Protein AF-A0A822MRA4-F1 (afdb_monomer_lite)

Sequence (92 aa):
MSADGAYDTRACHARNLAVGCQKLYGSNKYWKERYEYHKRSLSETAMYRVKLLLGGQLSLRNYNAQVGETYAMIKALNKLTGLGMPETCRID

pLDDT: mean 81.73, std 16.28, range [35.28, 95.19]

Radius of gyration: 20.99 Å; chains: 1; bounding box: 48×45×52 Å

Foldseek 3Di:
DDDDDDDPPVDPDLVVVQVVCCVPPVDCPVSCVVVVVVVVVVVVVLLVCCCVPVVSDQPDDDPVSSVVVVVVSVVVVVVVVVVPDDDDDDDD

Organism: NCBI:txid246167

Structure (mmCIF, N/CA/C/O backbone):
data_AF-A0A822MRA4-F1
#
_entry.id   AF-A0A822MRA4-F1
#
loop_
_atom_site.group_PDB
_atom_site.id
_atom_site.type_symbol
_atom_site.label_atom_id
_atom_site.label_alt_id
_atom_site.label_comp_id
_atom_site.label_asym_id
_atom_site.label_entity_id
_atom_site.label_seq_id
_atom_site.pdbx_PDB_ins_code
_atom_site.Cartn_x
_atom_site.Cartn_y
_atom_site.Cartn_z
_atom_site.occupancy
_atom_site.B_iso_or_equiv
_atom_site.auth_seq_id
_atom_site.auth_comp_id
_atom_site.auth_asym_id
_atom_site.auth_atom_id
_atom_site.pdbx_PDB_model_num
ATOM 1 N N . MET A 1 1 ? 36.091 -34.163 -20.530 1.00 43.78 1 MET A N 1
ATOM 2 C CA . MET A 1 1 ? 37.037 -33.222 -19.902 1.00 43.78 1 MET A CA 1
ATOM 3 C C . MET A 1 1 ? 36.932 -31.908 -20.664 1.00 43.78 1 MET A C 1
ATOM 5 O O . MET A 1 1 ? 37.309 -31.882 -21.823 1.00 43.78 1 MET A O 1
ATOM 9 N N . SER A 1 2 ? 36.323 -30.885 -20.069 1.00 35.28 2 SER A N 1
ATOM 10 C CA . SER A 1 2 ? 36.561 -29.467 -20.381 1.00 35.28 2 SER A CA 1
ATOM 11 C C . SER A 1 2 ? 36.422 -28.729 -19.050 1.00 35.28 2 SER A C 1
ATOM 13 O O . SER A 1 2 ? 35.615 -29.137 -18.211 1.00 35.28 2 SER A O 1
ATOM 15 N N . ALA A 1 3 ? 37.348 -27.820 -18.793 1.00 47.00 3 ALA A N 1
ATOM 16 C CA . ALA A 1 3 ? 38.141 -27.760 -17.580 1.00 47.00 3 ALA A CA 1
ATOM 17 C C . ALA A 1 3 ? 38.210 -26.321 -17.075 1.00 47.00 3 ALA A C 1
ATOM 19 O O . ALA A 1 3 ? 39.181 -25.625 -17.337 1.00 47.00 3 ALA A O 1
ATOM 20 N N . ASP A 1 4 ? 37.181 -25.863 -16.367 1.00 36.53 4 ASP A N 1
ATOM 21 C CA . ASP A 1 4 ? 37.114 -24.466 -15.946 1.00 36.53 4 ASP A CA 1
ATOM 22 C C . ASP A 1 4 ? 36.287 -24.401 -14.657 1.00 36.53 4 ASP A C 1
ATOM 24 O O . ASP A 1 4 ? 35.073 -24.606 -14.647 1.00 36.53 4 ASP A O 1
ATOM 28 N N . GLY A 1 5 ? 36.987 -24.241 -13.537 1.00 41.12 5 GLY A N 1
ATOM 29 C CA . GLY A 1 5 ? 36.452 -24.416 -12.197 1.00 41.12 5 GLY A CA 1
ATOM 30 C C . GLY A 1 5 ? 35.332 -23.456 -11.781 1.00 41.12 5 GLY A C 1
ATOM 31 O O . GLY A 1 5 ? 35.232 -22.317 -12.221 1.00 41.12 5 GLY A O 1
ATOM 32 N N . ALA A 1 6 ? 34.573 -23.959 -10.806 1.00 46.00 6 ALA A N 1
ATOM 33 C CA . ALA A 1 6 ? 33.801 -23.224 -9.809 1.00 46.00 6 ALA A CA 1
ATOM 34 C C . ALA A 1 6 ? 32.627 -22.357 -10.298 1.00 46.00 6 ALA A C 1
ATOM 36 O O . ALA A 1 6 ? 32.697 -21.133 -10.365 1.00 46.00 6 ALA A O 1
ATOM 37 N N . TYR A 1 7 ? 31.454 -22.983 -10.366 1.00 41.53 7 TYR A N 1
ATOM 38 C CA . TYR A 1 7 ? 30.319 -22.420 -9.638 1.00 41.53 7 TYR A CA 1
ATOM 39 C C . TYR A 1 7 ? 29.614 -23.545 -8.872 1.00 41.53 7 TYR A C 1
ATOM 41 O O . TYR A 1 7 ? 28.752 -24.258 -9.382 1.00 41.53 7 TYR A O 1
ATOM 49 N N . ASP A 1 8 ? 30.029 -23.739 -7.620 1.00 41.12 8 ASP A N 1
ATOM 50 C CA . ASP A 1 8 ? 29.188 -24.415 -6.637 1.00 41.12 8 ASP A CA 1
ATOM 51 C C . ASP A 1 8 ? 27.881 -23.607 -6.538 1.00 41.12 8 ASP A C 1
ATOM 53 O O . ASP A 1 8 ? 27.855 -22.462 -6.091 1.00 41.12 8 ASP A O 1
ATOM 57 N N . THR A 1 9 ? 26.798 -24.172 -7.068 1.00 43.97 9 THR A N 1
ATOM 58 C CA . THR A 1 9 ? 25.470 -23.551 -7.217 1.00 43.97 9 THR A CA 1
ATOM 59 C C . THR A 1 9 ? 24.689 -23.458 -5.910 1.00 43.97 9 THR A C 1
ATOM 61 O O . THR A 1 9 ? 23.506 -23.093 -5.918 1.00 43.97 9 THR A O 1
ATOM 64 N N . ARG A 1 10 ? 25.313 -23.755 -4.768 1.00 41.47 10 ARG A N 1
ATOM 65 C CA . ARG A 1 10 ? 24.716 -23.539 -3.451 1.00 41.47 10 ARG A CA 1
ATOM 66 C C . ARG A 1 10 ? 24.496 -22.036 -3.234 1.00 41.47 10 ARG A C 1
ATOM 68 O O . ARG A 1 10 ? 25.390 -21.302 -2.842 1.00 41.47 10 ARG A O 1
ATOM 75 N N . ALA A 1 11 ? 23.249 -21.630 -3.485 1.00 46.78 11 ALA A N 1
ATOM 76 C CA . ALA A 1 11 ? 22.660 -20.291 -3.389 1.00 46.78 11 ALA A CA 1
ATOM 77 C C . ALA A 1 11 ? 22.654 -19.445 -4.677 1.00 46.78 11 ALA A C 1
ATOM 79 O O . ALA A 1 11 ? 22.916 -18.241 -4.665 1.00 46.78 11 ALA A O 1
ATOM 80 N N . CYS A 1 12 ? 22.205 -20.034 -5.789 1.00 48.78 12 CYS A N 1
ATOM 81 C CA . CYS A 1 12 ? 21.614 -19.268 -6.887 1.00 48.78 12 CYS A CA 1
ATOM 82 C C . CYS A 1 12 ? 20.339 -18.550 -6.396 1.00 48.78 12 CYS A C 1
ATOM 84 O O . CYS A 1 12 ? 19.222 -19.060 -6.486 1.00 48.78 12 CYS A O 1
ATOM 86 N N . HIS A 1 13 ? 20.495 -17.379 -5.778 1.00 62.78 13 HIS A N 1
ATOM 87 C CA . HIS A 1 13 ? 19.366 -16.598 -5.295 1.00 62.78 13 HIS A CA 1
ATOM 88 C C . HIS A 1 13 ? 18.491 -16.235 -6.500 1.00 62.78 13 HIS A C 1
ATOM 90 O O . HIS A 1 13 ? 19.011 -15.704 -7.481 1.00 62.78 13 HIS A O 1
ATOM 96 N N . ALA A 1 14 ? 17.177 -16.493 -6.437 1.00 66.94 14 ALA A N 1
ATOM 97 C CA . ALA A 1 14 ? 16.255 -16.250 -7.554 1.00 66.94 14 ALA A CA 1
ATOM 98 C C . ALA A 1 14 ? 16.459 -14.868 -8.203 1.00 66.94 14 ALA A C 1
ATOM 100 O O . ALA A 1 14 ? 16.387 -14.731 -9.417 1.00 66.94 14 ALA A O 1
ATOM 101 N N . ARG A 1 15 ? 16.827 -13.860 -7.406 1.00 66.38 15 ARG A N 1
ATOM 102 C CA . ARG A 1 15 ? 17.174 -12.501 -7.845 1.00 66.38 15 ARG A CA 1
ATOM 103 C C . ARG A 1 15 ? 18.292 -12.436 -8.899 1.00 66.38 15 ARG A C 1
ATOM 105 O O . ARG A 1 15 ? 18.191 -11.661 -9.843 1.00 66.38 15 ARG A O 1
ATOM 112 N N . ASN A 1 16 ? 19.328 -13.259 -8.768 1.00 80.56 16 ASN A N 1
ATOM 113 C CA . ASN A 1 16 ? 20.459 -13.289 -9.699 1.00 80.56 16 ASN A CA 1
ATOM 114 C C . ASN A 1 16 ? 20.083 -13.989 -11.015 1.00 80.56 16 ASN A C 1
ATOM 116 O O . ASN A 1 16 ? 20.591 -13.624 -12.075 1.00 80.56 16 ASN A O 1
ATOM 120 N N . LEU A 1 17 ? 19.120 -14.917 -10.977 1.00 81.44 17 LEU A N 1
ATOM 121 C CA . LEU A 1 17 ? 18.563 -15.552 -12.177 1.00 81.44 17 LEU A CA 1
ATOM 122 C C . LEU A 1 17 ? 17.798 -14.560 -13.064 1.00 81.44 17 LEU A C 1
ATOM 124 O O . LEU A 1 17 ? 17.801 -14.723 -14.283 1.00 81.44 17 LEU A O 1
ATOM 128 N N . ALA A 1 18 ? 17.208 -13.506 -12.488 1.00 83.69 18 ALA A N 1
ATOM 129 C CA . ALA A 1 18 ? 16.572 -12.435 -13.257 1.00 83.69 18 ALA A CA 1
ATOM 130 C C . ALA A 1 18 ? 17.589 -11.682 -14.129 1.00 83.69 18 ALA A C 1
ATOM 132 O O . ALA A 1 18 ? 17.314 -11.341 -15.272 1.00 83.69 18 ALA A O 1
ATOM 133 N N . VAL A 1 19 ? 18.798 -11.437 -13.620 1.00 86.44 19 VAL A N 1
ATOM 134 C CA . VAL A 1 19 ? 19.845 -10.758 -14.400 1.00 86.44 19 VAL A CA 1
ATOM 135 C C . VAL A 1 19 ? 20.303 -11.639 -15.564 1.00 86.44 19 VAL A C 1
ATOM 137 O O . VAL A 1 19 ? 20.494 -11.143 -16.673 1.00 86.44 19 VAL A O 1
ATOM 140 N N . GLY A 1 20 ? 20.423 -12.949 -15.336 1.00 85.62 20 GLY A N 1
ATOM 141 C CA . GLY A 1 20 ? 20.723 -13.918 -16.392 1.00 85.62 20 GLY A CA 1
ATOM 142 C C . GLY A 1 20 ? 19.634 -13.972 -17.467 1.00 85.62 20 GLY A C 1
ATOM 143 O O . GLY A 1 20 ? 19.940 -13.874 -18.652 1.00 85.62 20 GLY A O 1
ATOM 144 N N . CYS A 1 21 ? 18.361 -14.047 -17.068 1.00 83.88 21 CYS A N 1
ATOM 145 C CA . CYS A 1 21 ? 17.241 -14.093 -18.012 1.00 83.88 21 CYS A CA 1
ATOM 146 C C . CYS A 1 21 ? 17.130 -12.808 -18.843 1.00 83.88 21 CYS A C 1
ATOM 148 O O . CYS A 1 21 ? 16.926 -12.882 -20.052 1.00 83.88 21 CYS A O 1
ATOM 150 N N . GLN A 1 22 ? 17.355 -11.644 -18.230 1.00 86.31 22 GLN A N 1
ATOM 151 C CA . GLN A 1 22 ? 17.372 -10.366 -18.937 1.00 86.31 22 GLN A CA 1
ATOM 152 C C . GLN A 1 22 ? 18.489 -10.306 -19.989 1.00 86.31 22 GLN A C 1
ATOM 154 O O . GLN A 1 22 ? 18.249 -9.834 -21.095 1.00 86.31 22 GLN A O 1
ATOM 159 N N . LYS A 1 23 ? 19.694 -10.793 -19.663 1.00 88.31 23 LYS A N 1
ATOM 160 C CA . LYS A 1 23 ? 20.838 -10.806 -20.590 1.00 88.31 23 LYS A CA 1
ATOM 161 C C . LYS A 1 23 ? 20.662 -11.800 -21.742 1.00 88.31 23 LYS A C 1
ATOM 163 O O . LYS A 1 23 ? 21.077 -11.498 -22.852 1.00 88.31 23 LYS A O 1
ATOM 168 N N . LEU A 1 24 ? 20.066 -12.964 -21.481 1.00 85.88 24 LEU A N 1
ATOM 169 C CA . LEU A 1 24 ? 19.922 -14.039 -22.470 1.00 85.88 24 LEU A CA 1
ATOM 170 C C . LEU A 1 24 ? 18.691 -13.878 -23.370 1.00 85.88 24 LEU A C 1
ATOM 172 O O . LEU A 1 24 ? 18.765 -14.161 -24.559 1.00 85.88 24 LEU A O 1
ATOM 176 N N . TYR A 1 25 ? 17.564 -13.431 -22.812 1.00 84.88 25 TYR A N 1
ATOM 177 C CA . TYR A 1 25 ? 16.270 -13.407 -23.506 1.00 84.88 25 TYR A CA 1
ATOM 178 C C . TYR A 1 25 ? 15.712 -11.992 -23.704 1.00 84.88 25 TYR A C 1
ATOM 180 O O . TYR A 1 25 ? 14.596 -11.834 -24.193 1.00 84.88 25 TYR A O 1
ATOM 188 N N . GLY A 1 26 ? 16.432 -10.951 -23.264 1.00 90.75 26 GLY A N 1
ATOM 189 C CA . GLY A 1 26 ? 15.977 -9.555 -23.320 1.00 90.75 26 GLY A CA 1
ATOM 190 C C . GLY A 1 26 ? 14.779 -9.242 -22.414 1.00 90.75 26 GLY A C 1
ATOM 191 O O . GLY A 1 26 ? 14.282 -8.116 -22.398 1.00 90.75 26 GLY A O 1
ATOM 192 N N . SER A 1 27 ? 14.290 -10.222 -21.653 1.00 87.75 27 SER A N 1
ATOM 193 C CA . SER A 1 27 ? 13.074 -10.112 -20.858 1.00 87.75 27 SER A CA 1
ATOM 194 C C . SER A 1 27 ? 13.092 -11.055 -19.666 1.00 87.75 27 SER A C 1
ATOM 196 O O . SER A 1 27 ? 13.554 -12.192 -19.735 1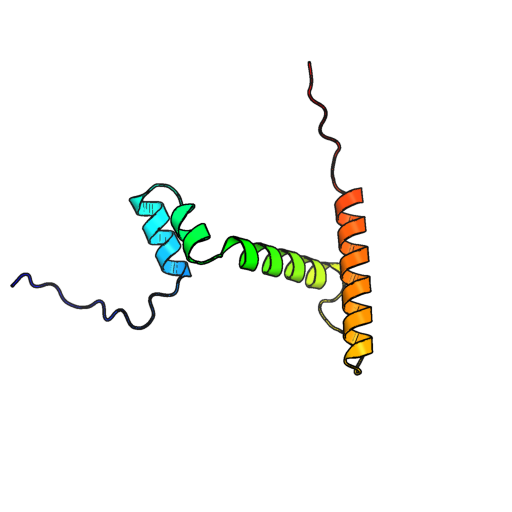.00 87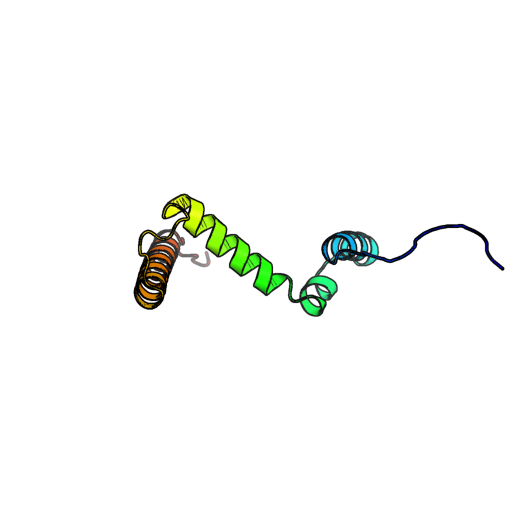.75 27 SER A O 1
ATOM 198 N N . ASN A 1 28 ? 12.474 -10.595 -18.581 1.00 87.38 28 ASN A N 1
ATOM 199 C CA . ASN A 1 28 ? 12.267 -11.369 -17.364 1.00 87.38 28 ASN A CA 1
ATOM 200 C C . ASN A 1 28 ? 10.886 -12.015 -17.266 1.00 87.38 28 ASN A C 1
ATOM 202 O O . ASN A 1 28 ? 10.542 -12.507 -16.195 1.00 87.38 28 ASN A O 1
ATOM 206 N N . LYS A 1 29 ? 10.082 -12.024 -18.337 1.00 86.25 29 LYS A N 1
ATOM 207 C CA . LYS A 1 29 ? 8.714 -12.568 -18.301 1.00 86.25 29 LYS A CA 1
ATOM 208 C C . LYS A 1 29 ? 8.682 -14.010 -17.778 1.00 86.25 29 LYS A C 1
ATOM 210 O O . LYS A 1 29 ? 8.039 -14.278 -16.768 1.00 86.25 29 LYS A O 1
ATOM 215 N N . TYR A 1 30 ? 9.472 -14.887 -18.391 1.00 83.12 30 TYR A N 1
ATOM 216 C CA . TYR A 1 30 ? 9.572 -16.294 -18.003 1.00 83.12 30 TYR A CA 1
ATOM 217 C C . TYR A 1 30 ? 10.050 -16.489 -16.556 1.00 83.12 30 TYR A C 1
ATOM 219 O O . TYR A 1 30 ? 9.489 -17.276 -15.798 1.00 83.12 30 TYR A O 1
ATOM 227 N N . TRP A 1 31 ? 11.068 -15.729 -16.144 1.00 84.56 31 TRP A N 1
ATOM 228 C CA . TRP A 1 31 ? 11.575 -15.769 -14.774 1.00 84.56 31 TRP A CA 1
ATOM 229 C C . TRP A 1 31 ? 10.520 -15.296 -13.758 1.00 84.56 31 TRP A C 1
ATOM 231 O O . TRP A 1 31 ? 10.325 -15.929 -12.723 1.00 84.56 31 TRP A O 1
ATOM 241 N N . LYS A 1 32 ? 9.790 -14.216 -14.066 1.00 83.75 32 LYS A N 1
ATOM 242 C CA . LYS A 1 32 ? 8.728 -13.676 -13.204 1.00 83.75 32 LYS A CA 1
ATOM 243 C C . LYS A 1 32 ? 7.580 -14.667 -13.016 1.00 83.75 32 LYS A C 1
ATOM 245 O O . LYS A 1 32 ? 7.075 -14.760 -11.901 1.00 83.75 32 LYS A O 1
ATOM 250 N N . GLU A 1 33 ? 7.186 -15.376 -14.073 1.00 84.12 33 GLU A N 1
ATOM 251 C CA . GLU A 1 33 ? 6.149 -16.416 -14.029 1.00 84.12 33 GLU A CA 1
ATOM 252 C C . GLU A 1 33 ? 6.616 -17.625 -13.209 1.00 84.12 33 GLU A C 1
ATOM 254 O O . GLU A 1 33 ? 5.948 -18.011 -12.254 1.00 84.12 33 GLU A O 1
ATOM 259 N N . ARG A 1 34 ? 7.806 -18.163 -13.506 1.00 84.00 34 ARG A N 1
ATOM 260 C CA . ARG A 1 34 ? 8.364 -19.348 -12.832 1.00 84.00 34 ARG A CA 1
ATOM 261 C C . ARG A 1 34 ? 8.554 -19.167 -11.323 1.00 84.00 34 ARG A C 1
ATOM 263 O O . ARG A 1 34 ? 8.410 -20.130 -10.579 1.00 84.00 34 ARG A O 1
ATOM 270 N N . TYR A 1 35 ? 8.921 -17.966 -10.884 1.00 80.62 35 TYR A N 1
ATOM 271 C CA . TYR A 1 35 ? 9.222 -17.677 -9.477 1.00 80.62 35 TYR A CA 1
ATOM 272 C C . TYR A 1 35 ? 8.143 -16.834 -8.782 1.00 80.62 35 TYR A C 1
ATOM 274 O O . TYR A 1 35 ? 8.385 -16.327 -7.688 1.00 80.62 35 TYR A O 1
ATOM 282 N N . GLU A 1 36 ? 6.986 -16.631 -9.426 1.00 81.25 36 GLU A N 1
ATOM 283 C CA . GLU A 1 36 ? 5.857 -15.826 -8.929 1.00 81.25 36 GLU A CA 1
ATOM 284 C C . GLU A 1 36 ? 6.256 -14.437 -8.389 1.00 81.25 36 GLU A C 1
ATOM 286 O O . GLU A 1 36 ? 5.600 -13.852 -7.520 1.00 81.25 36 GLU A O 1
ATOM 291 N N . TYR A 1 37 ? 7.338 -13.865 -8.926 1.00 79.19 37 TYR A N 1
ATOM 292 C CA . TYR A 1 37 ? 7.952 -12.654 -8.379 1.00 79.19 37 TYR A CA 1
ATOM 293 C C . TYR A 1 37 ? 7.024 -11.436 -8.481 1.00 79.19 37 TYR A C 1
ATOM 295 O O . TYR A 1 37 ? 7.134 -10.492 -7.698 1.00 79.19 37 TYR A O 1
ATOM 303 N N . HIS A 1 38 ? 6.057 -11.476 -9.405 1.00 81.56 38 HIS A N 1
ATOM 304 C CA . HIS A 1 38 ? 5.028 -10.451 -9.527 1.00 81.56 38 HIS A CA 1
ATOM 305 C C . HIS A 1 38 ? 4.221 -10.290 -8.229 1.00 81.56 38 HIS A C 1
ATOM 307 O O . HIS A 1 38 ? 4.106 -9.170 -7.735 1.00 81.56 38 HIS A O 1
ATOM 313 N N . LYS A 1 39 ? 3.767 -11.389 -7.606 1.00 85.69 39 LYS A N 1
ATOM 314 C CA . LYS A 1 39 ? 2.990 -11.341 -6.354 1.00 85.69 39 LYS A CA 1
ATOM 315 C C . LYS A 1 39 ? 3.802 -10.728 -5.218 1.00 85.69 39 LYS A C 1
ATOM 317 O O . LYS A 1 39 ? 3.337 -9.810 -4.550 1.00 85.69 39 LYS A O 1
ATOM 322 N N . ARG A 1 40 ? 5.051 -11.175 -5.061 1.00 85.69 40 ARG A N 1
ATOM 323 C CA . ARG A 1 40 ? 5.966 -10.640 -4.047 1.00 85.69 40 ARG A CA 1
ATOM 324 C C . ARG A 1 40 ? 6.213 -9.143 -4.233 1.00 85.69 40 ARG A C 1
ATOM 326 O O . ARG A 1 40 ? 6.088 -8.395 -3.270 1.00 85.69 40 ARG A O 1
ATOM 333 N N . SER A 1 41 ? 6.504 -8.703 -5.458 1.00 84.94 41 SER A N 1
ATOM 334 C CA . SER A 1 41 ? 6.753 -7.285 -5.750 1.00 84.94 41 SER A CA 1
ATOM 335 C C . SER A 1 41 ? 5.536 -6.393 -5.467 1.00 84.94 41 SER A C 1
ATOM 337 O O . SER A 1 41 ? 5.694 -5.277 -4.968 1.00 84.94 41 SER A O 1
ATOM 339 N N . LEU A 1 42 ? 4.317 -6.892 -5.711 1.00 87.94 42 LEU A N 1
ATOM 340 C CA . LEU A 1 42 ? 3.078 -6.188 -5.375 1.00 87.94 42 LEU A CA 1
ATOM 341 C C . LEU A 1 42 ? 2.915 -6.046 -3.859 1.00 87.94 42 LEU A C 1
ATOM 343 O O . LEU A 1 42 ? 2.652 -4.945 -3.376 1.00 87.94 42 LEU A O 1
ATOM 347 N N . SER A 1 43 ? 3.124 -7.126 -3.103 1.00 89.50 43 SER A N 1
ATOM 348 C CA . SER A 1 43 ? 3.058 -7.095 -1.638 1.00 89.50 43 SER A CA 1
ATOM 349 C C . SER A 1 43 ? 4.127 -6.183 -1.031 1.00 89.50 43 SER A C 1
ATOM 351 O O . SER A 1 43 ? 3.819 -5.393 -0.143 1.00 89.50 43 SER A O 1
ATOM 353 N N . GLU A 1 44 ? 5.367 -6.238 -1.526 1.00 90.56 44 GLU A N 1
ATOM 354 C CA . GLU A 1 44 ? 6.459 -5.358 -1.089 1.00 90.56 44 GLU A CA 1
ATOM 355 C C . GLU A 1 44 ? 6.127 -3.884 -1.364 1.00 90.56 44 GLU A C 1
ATOM 357 O O . GLU A 1 44 ? 6.294 -3.041 -0.482 1.00 90.56 44 GLU A O 1
ATOM 362 N N . THR A 1 45 ? 5.573 -3.578 -2.541 1.00 91.56 45 THR A N 1
ATOM 363 C CA . THR A 1 45 ? 5.140 -2.219 -2.902 1.00 91.56 45 THR A CA 1
ATOM 364 C C . THR A 1 45 ? 3.993 -1.733 -2.013 1.00 91.56 45 THR A C 1
ATOM 366 O O . THR A 1 45 ? 4.019 -0.597 -1.538 1.00 91.56 45 THR A O 1
ATOM 369 N N . ALA A 1 46 ? 2.995 -2.581 -1.748 1.00 89.62 46 ALA A N 1
ATOM 370 C CA . ALA A 1 46 ? 1.889 -2.248 -0.855 1.00 89.62 46 ALA A CA 1
ATOM 371 C C . ALA A 1 46 ? 2.392 -1.966 0.569 1.00 89.62 46 ALA A C 1
ATOM 373 O O . ALA A 1 46 ? 2.059 -0.936 1.153 1.00 89.62 46 ALA A O 1
ATOM 374 N N . MET A 1 47 ? 3.271 -2.822 1.096 1.00 92.50 47 MET A N 1
ATOM 375 C CA . MET A 1 47 ? 3.861 -2.642 2.423 1.00 92.50 47 MET A CA 1
ATOM 376 C C . MET A 1 47 ? 4.759 -1.410 2.517 1.00 92.50 47 MET A C 1
ATOM 378 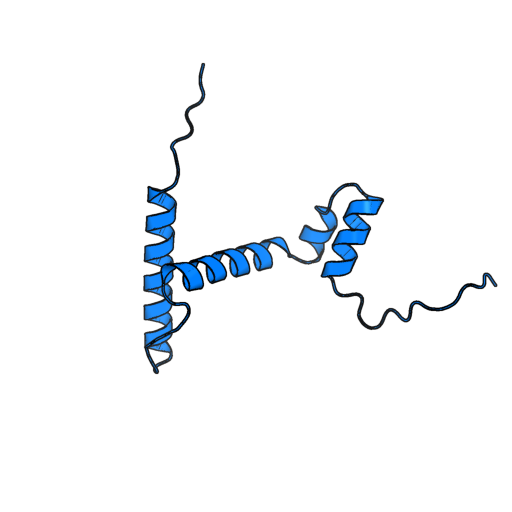O O . MET A 1 47 ? 4.754 -0.736 3.546 1.00 92.50 47 MET A O 1
ATOM 382 N N . TYR A 1 48 ? 5.510 -1.081 1.464 1.00 93.19 48 TYR A N 1
ATOM 383 C CA . TYR A 1 48 ? 6.281 0.160 1.404 1.00 93.19 48 TYR A CA 1
ATOM 384 C C . TYR A 1 48 ? 5.374 1.388 1.558 1.00 93.19 48 TYR A C 1
ATOM 386 O O . TYR A 1 48 ? 5.663 2.264 2.371 1.00 93.19 48 TYR A O 1
ATOM 394 N N . ARG A 1 49 ? 4.231 1.419 0.862 1.00 92.38 49 ARG A N 1
ATOM 395 C CA . ARG A 1 49 ? 3.251 2.511 0.983 1.00 92.38 49 ARG A CA 1
ATOM 396 C C . ARG A 1 49 ? 2.612 2.580 2.368 1.00 92.38 49 ARG A C 1
ATOM 398 O O . ARG A 1 49 ? 2.466 3.675 2.897 1.00 92.38 49 ARG A O 1
ATOM 405 N N . VAL A 1 50 ? 2.279 1.438 2.977 1.00 91.94 50 VAL A N 1
ATOM 406 C CA . VAL A 1 50 ? 1.784 1.387 4.367 1.00 91.94 50 VAL A CA 1
ATOM 407 C C . VAL A 1 50 ? 2.814 1.980 5.329 1.00 91.94 50 VAL A C 1
ATOM 409 O O . VAL A 1 50 ? 2.463 2.795 6.176 1.00 91.94 50 VAL A O 1
ATOM 412 N N . LYS A 1 51 ? 4.098 1.636 5.179 1.00 92.19 51 LYS A N 1
ATOM 413 C CA . LYS A 1 51 ? 5.168 2.209 6.010 1.00 92.19 51 LYS A CA 1
ATOM 414 C C . LYS A 1 51 ? 5.310 3.712 5.828 1.00 92.19 51 LYS A C 1
ATOM 416 O O . LYS A 1 51 ? 5.462 4.426 6.810 1.00 92.19 51 LYS A O 1
ATOM 421 N N . LEU A 1 52 ? 5.248 4.171 4.583 1.00 93.75 52 LEU A N 1
ATOM 422 C CA . LEU A 1 52 ? 5.446 5.574 4.247 1.00 93.75 52 LEU A CA 1
ATOM 423 C C . LEU A 1 52 ? 4.281 6.461 4.707 1.00 93.75 52 LEU A C 1
ATOM 425 O O . LEU A 1 52 ? 4.513 7.557 5.199 1.00 93.75 52 LEU A O 1
ATOM 429 N N . LEU A 1 53 ? 3.040 6.001 4.532 1.00 91.06 53 LEU A N 1
ATOM 430 C CA . LEU A 1 53 ? 1.845 6.829 4.725 1.00 91.06 53 LEU A CA 1
ATOM 431 C C . LEU A 1 53 ? 1.145 6.596 6.067 1.00 91.06 53 LEU A C 1
ATOM 433 O O . LEU A 1 53 ? 0.436 7.480 6.534 1.00 91.06 53 LEU A O 1
ATOM 437 N N . LEU A 1 54 ? 1.306 5.413 6.668 1.00 89.25 54 LEU A N 1
ATOM 438 C CA . LEU A 1 54 ? 0.509 4.957 7.815 1.00 89.25 54 LEU A CA 1
ATOM 439 C C . LEU A 1 54 ? 1.378 4.537 9.014 1.00 89.25 54 LEU A C 1
ATOM 441 O O . LEU A 1 54 ? 0.904 3.862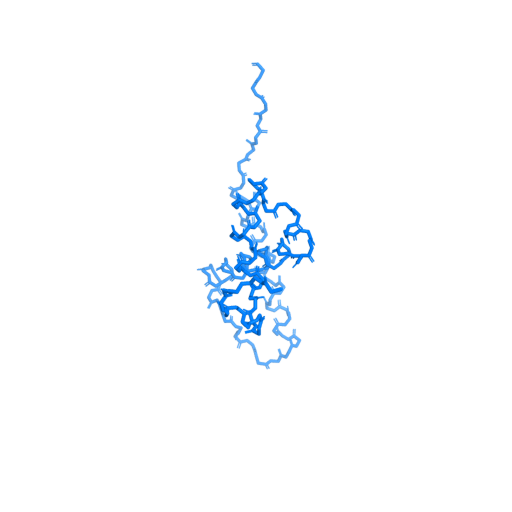 9.919 1.00 89.25 54 LEU A O 1
ATOM 445 N N . GLY A 1 55 ? 2.660 4.917 9.032 1.00 85.69 55 GLY A N 1
ATOM 446 C CA . GLY A 1 55 ? 3.536 4.762 10.202 1.00 85.69 55 GLY A CA 1
ATOM 447 C C . GLY A 1 55 ? 4.193 3.389 10.366 1.00 85.69 55 GLY A C 1
ATOM 448 O O . GLY A 1 55 ? 5.022 3.215 11.252 1.00 85.69 55 GLY A O 1
ATOM 449 N N . GLY A 1 56 ? 3.891 2.412 9.504 1.00 82.94 56 GLY A N 1
ATOM 450 C CA . GLY A 1 56 ? 4.661 1.165 9.383 1.00 82.94 56 GLY A CA 1
ATOM 451 C C . GLY A 1 56 ? 4.673 0.237 10.598 1.00 82.94 56 GLY A C 1
ATOM 452 O O . GLY A 1 56 ? 5.410 -0.752 10.582 1.00 82.94 56 GLY A O 1
ATOM 453 N N . GLN A 1 57 ? 3.870 0.532 11.618 1.00 87.38 57 GLN A N 1
ATOM 454 C CA . GLN A 1 57 ? 3.748 -0.233 12.852 1.00 87.38 57 GLN A CA 1
ATOM 455 C C . GLN A 1 57 ? 2.274 -0.489 13.170 1.00 87.38 57 GLN A C 1
ATOM 457 O O . GLN A 1 57 ? 1.405 0.287 12.784 1.00 87.38 57 GLN A O 1
ATOM 462 N N . LEU A 1 58 ? 2.017 -1.584 13.885 1.00 89.50 58 LEU A N 1
ATOM 463 C CA . LEU A 1 58 ? 0.715 -1.880 14.474 1.00 89.50 58 LEU A CA 1
ATOM 464 C C . LEU A 1 58 ? 0.742 -1.438 15.933 1.00 89.50 58 LEU A C 1
ATOM 466 O O . LEU A 1 58 ? 1.647 -1.816 16.682 1.00 89.50 58 LEU A O 1
ATOM 470 N N . SER A 1 59 ? -0.223 -0.617 16.322 1.00 86.00 59 SER A N 1
ATOM 471 C CA . SER A 1 59 ? -0.326 -0.058 17.669 1.00 86.00 59 SER A CA 1
ATOM 472 C C . SER A 1 59 ? -1.007 -1.019 18.645 1.00 86.00 59 SER A C 1
ATOM 474 O O . SER A 1 59 ? -0.727 -0.998 19.848 1.00 86.00 59 SER A O 1
ATOM 476 N N . LEU A 1 60 ? -1.877 -1.899 18.141 1.00 89.38 60 LEU A N 1
ATOM 477 C CA . LEU A 1 60 ? -2.688 -2.791 18.962 1.00 89.38 60 LEU A CA 1
ATOM 478 C C . LEU A 1 60 ? -1.936 -4.089 19.297 1.00 89.38 60 LEU A C 1
ATOM 480 O O . LEU A 1 60 ? -1.202 -4.646 18.484 1.00 89.38 60 LEU A O 1
ATOM 484 N N . ARG A 1 61 ? -2.124 -4.598 20.523 1.00 89.75 61 ARG A N 1
ATOM 485 C CA . ARG A 1 61 ? -1.405 -5.785 21.040 1.00 89.75 61 ARG A CA 1
ATOM 486 C C . ARG A 1 61 ? -2.155 -7.111 20.879 1.00 89.75 61 ARG A C 1
ATOM 488 O O . ARG A 1 61 ? -1.559 -8.168 21.045 1.00 89.75 61 ARG A O 1
ATOM 495 N N . ASN A 1 62 ? -3.453 -7.068 20.587 1.00 95.19 62 ASN A N 1
ATOM 496 C CA . ASN A 1 62 ? -4.273 -8.259 20.363 1.00 95.19 62 ASN A CA 1
ATOM 497 C C . ASN A 1 62 ? -4.307 -8.601 18.867 1.00 95.19 62 ASN A C 1
ATOM 499 O O . ASN A 1 62 ? -4.518 -7.707 18.053 1.00 95.19 62 ASN A O 1
ATOM 503 N N . TYR A 1 63 ? -4.161 -9.880 18.509 1.00 93.00 63 TYR A N 1
ATOM 504 C CA . TYR A 1 63 ? -4.148 -10.323 17.109 1.00 93.00 63 TYR A CA 1
ATOM 505 C C . TYR A 1 63 ? -5.390 -9.882 16.318 1.00 93.00 63 TYR A C 1
ATOM 507 O O . TYR A 1 63 ? -5.264 -9.296 15.248 1.00 93.00 63 TYR A O 1
ATOM 515 N N . ASN A 1 64 ? -6.596 -10.088 16.852 1.00 95.19 64 ASN A N 1
ATOM 516 C CA . ASN A 1 64 ? -7.826 -9.693 16.157 1.00 95.19 64 ASN A CA 1
ATOM 517 C C . ASN A 1 64 ? -7.902 -8.171 15.979 1.00 95.19 64 ASN A C 1
ATOM 519 O O . ASN A 1 64 ? -8.360 -7.678 14.949 1.00 95.19 64 ASN A O 1
ATOM 523 N N . ALA A 1 65 ? -7.399 -7.424 16.963 1.00 93.81 65 ALA A N 1
ATOM 524 C CA . ALA A 1 65 ? -7.299 -5.975 16.878 1.00 93.81 65 ALA A CA 1
ATOM 525 C C . ALA A 1 65 ? -6.285 -5.539 15.800 1.00 93.81 65 ALA A C 1
ATOM 527 O O . ALA A 1 65 ? -6.589 -4.659 15.001 1.00 93.81 65 ALA A O 1
ATOM 528 N N . GLN A 1 66 ? -5.134 -6.212 15.698 1.00 93.94 66 GLN A N 1
ATOM 529 C CA . GLN A 1 66 ? -4.132 -5.997 14.644 1.00 93.94 66 GLN A CA 1
ATOM 530 C C . GLN A 1 66 ? -4.671 -6.294 13.240 1.00 93.94 66 GLN A C 1
ATOM 532 O O . GLN A 1 66 ? -4.368 -5.568 12.289 1.00 93.94 66 GLN A O 1
ATOM 537 N N . VAL A 1 67 ? -5.490 -7.340 13.095 1.00 94.44 67 VAL A N 1
ATOM 538 C CA . VAL A 1 67 ? -6.174 -7.654 11.832 1.00 94.44 67 VAL A CA 1
ATOM 539 C C . VAL A 1 67 ? -7.109 -6.508 11.441 1.00 94.44 67 VAL A C 1
ATOM 541 O O . VAL A 1 67 ? -7.064 -6.047 10.300 1.00 94.44 67 VAL A O 1
ATOM 544 N N . GLY A 1 68 ? -7.901 -5.998 12.389 1.00 95.06 68 GLY A N 1
ATOM 545 C CA . GLY A 1 68 ? -8.778 -4.845 12.168 1.00 95.06 68 GLY A CA 1
ATOM 546 C C . GLY A 1 68 ? -8.015 -3.568 11.798 1.00 95.06 68 GLY A C 1
ATOM 547 O O . GLY A 1 68 ? -8.377 -2.892 10.835 1.00 95.06 68 GLY A O 1
ATOM 548 N N . GLU A 1 69 ? -6.924 -3.273 12.507 1.00 94.25 69 GLU A N 1
ATOM 549 C CA . GLU A 1 69 ? -6.032 -2.136 12.240 1.00 94.25 69 GLU A CA 1
ATOM 550 C C . GLU A 1 69 ? -5.436 -2.218 10.829 1.00 94.25 69 GLU A C 1
ATOM 552 O O . GLU A 1 69 ? -5.516 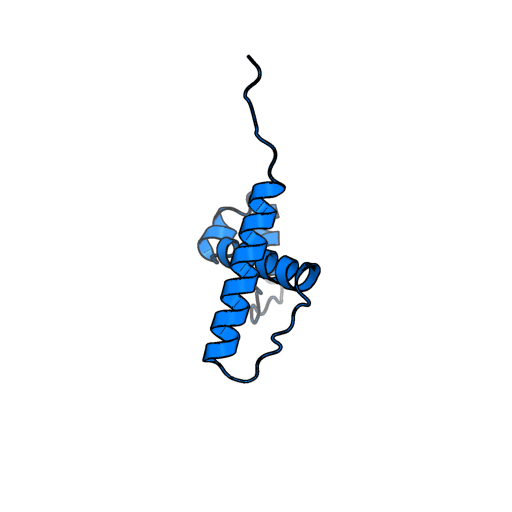-1.266 10.050 1.00 94.25 69 GLU A O 1
ATOM 557 N N . THR A 1 70 ? -4.934 -3.394 10.444 1.00 92.62 70 THR A N 1
ATOM 558 C CA . THR A 1 70 ? -4.397 -3.632 9.098 1.00 92.62 70 THR A CA 1
ATOM 559 C C . THR A 1 70 ? -5.471 -3.458 8.029 1.00 92.62 70 THR A C 1
ATOM 561 O O . THR A 1 70 ? -5.230 -2.820 7.005 1.00 92.62 70 THR A O 1
ATOM 564 N N . TYR A 1 71 ? -6.680 -3.969 8.262 1.00 94.12 71 TYR A N 1
ATOM 565 C CA . TYR A 1 71 ? -7.782 -3.827 7.316 1.00 94.12 71 TYR A CA 1
ATOM 566 C C . TYR A 1 71 ? -8.179 -2.359 7.108 1.00 94.12 71 TYR A C 1
ATOM 568 O O . TYR A 1 71 ? -8.369 -1.921 5.970 1.00 94.12 71 TYR A O 1
ATOM 576 N N . ALA A 1 72 ? -8.241 -1.574 8.187 1.00 94.06 72 ALA A N 1
ATOM 577 C CA . ALA A 1 72 ? -8.500 -0.139 8.115 1.00 94.06 72 ALA A CA 1
ATOM 578 C C . ALA A 1 72 ? -7.405 0.598 7.324 1.00 94.06 72 ALA A C 1
ATOM 580 O O . ALA A 1 72 ? -7.724 1.392 6.435 1.00 94.06 72 ALA A O 1
ATOM 581 N N . MET A 1 73 ? -6.130 0.278 7.575 1.00 94.19 73 MET A N 1
ATOM 582 C CA . MET A 1 73 ? -4.987 0.834 6.843 1.00 94.19 73 MET A CA 1
ATOM 583 C C . MET A 1 73 ? -5.063 0.554 5.337 1.00 94.19 73 MET A C 1
ATOM 585 O O . MET A 1 73 ? -4.926 1.469 4.524 1.00 94.19 73 MET A O 1
ATOM 589 N N . ILE A 1 74 ? -5.335 -0.693 4.944 1.00 92.69 74 ILE A N 1
ATOM 590 C CA . ILE A 1 74 ? -5.463 -1.066 3.529 1.00 92.69 74 ILE A CA 1
ATOM 591 C C . ILE A 1 74 ? -6.669 -0.378 2.880 1.00 92.69 74 ILE A C 1
ATOM 593 O O . ILE A 1 74 ? -6.569 0.106 1.751 1.00 92.69 74 ILE A O 1
ATOM 597 N N . LYS A 1 75 ? -7.799 -0.263 3.589 1.00 94.69 75 LYS A N 1
ATOM 598 C CA . LYS A 1 75 ? -8.985 0.443 3.085 1.00 94.69 75 LYS A CA 1
ATOM 599 C C . LYS A 1 75 ? -8.698 1.927 2.834 1.00 94.69 75 LYS A C 1
ATOM 601 O O . LYS A 1 75 ? -9.088 2.447 1.787 1.00 94.69 75 LYS A O 1
ATOM 606 N N . ALA A 1 76 ? -7.982 2.586 3.745 1.00 93.62 76 ALA A N 1
ATOM 607 C CA . ALA A 1 76 ? -7.534 3.965 3.568 1.00 93.62 76 ALA A CA 1
ATOM 608 C C . ALA A 1 76 ? -6.575 4.099 2.373 1.00 93.62 76 ALA A C 1
ATOM 610 O O . ALA A 1 76 ? -6.774 4.958 1.514 1.00 93.62 76 ALA A O 1
ATOM 611 N N . LEU A 1 77 ? -5.591 3.202 2.258 1.00 92.44 77 LEU A N 1
ATOM 612 C CA . LEU A 1 77 ? -4.622 3.201 1.160 1.00 92.44 77 LEU A CA 1
ATOM 613 C C . LEU A 1 77 ? -5.287 3.022 -0.215 1.00 92.44 77 LEU A C 1
ATOM 615 O O . LEU A 1 77 ? -4.945 3.725 -1.168 1.00 92.44 77 LEU A O 1
ATOM 619 N N . ASN A 1 78 ? -6.262 2.117 -0.322 1.00 91.94 78 ASN A N 1
ATOM 620 C CA . ASN A 1 78 ? -7.021 1.910 -1.555 1.00 91.94 78 ASN A CA 1
ATOM 621 C C . ASN A 1 78 ? -7.844 3.150 -1.924 1.00 91.94 78 ASN A C 1
ATOM 623 O O . ASN A 1 78 ? -7.886 3.527 -3.095 1.00 91.94 78 ASN A O 1
ATOM 627 N N . LYS A 1 79 ? -8.448 3.828 -0.939 1.00 93.62 79 LYS A N 1
ATOM 628 C CA . LYS A 1 79 ? -9.188 5.074 -1.180 1.00 93.62 79 LYS A CA 1
ATOM 629 C C . LYS A 1 79 ? -8.268 6.186 -1.684 1.00 93.62 79 LYS A C 1
ATOM 631 O O . LYS A 1 79 ? -8.609 6.829 -2.670 1.00 93.62 79 LYS A O 1
ATOM 636 N N . LEU A 1 80 ? -7.101 6.370 -1.063 1.00 91.25 80 LEU A N 1
ATOM 637 C CA . LEU A 1 80 ? -6.089 7.332 -1.516 1.00 91.25 80 LEU A CA 1
ATOM 638 C C . LEU A 1 80 ? -5.606 7.024 -2.937 1.00 91.25 80 LEU A C 1
ATOM 640 O O . LEU A 1 80 ? -5.508 7.926 -3.761 1.00 91.25 80 LEU A O 1
ATOM 644 N N . THR A 1 81 ? -5.361 5.746 -3.241 1.00 90.25 81 THR A N 1
ATOM 645 C CA . THR A 1 81 ? -4.944 5.311 -4.583 1.00 90.25 81 THR A CA 1
ATOM 646 C C . THR A 1 81 ? -6.007 5.639 -5.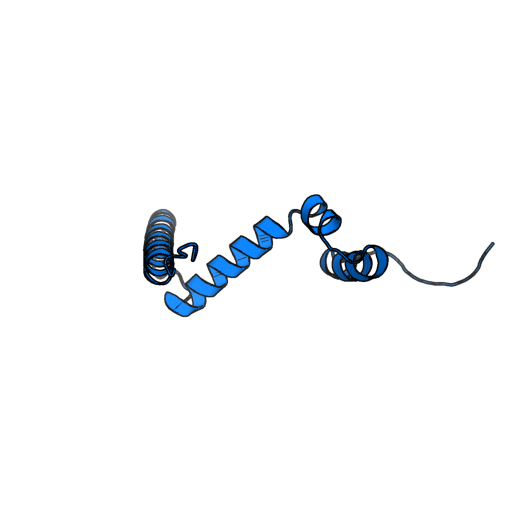630 1.00 90.25 81 THR A C 1
ATOM 648 O O . THR A 1 81 ? -5.666 6.132 -6.698 1.00 90.25 81 THR A O 1
ATOM 651 N N . GLY A 1 82 ? -7.289 5.413 -5.322 1.00 91.88 82 GLY A N 1
ATOM 652 C CA . GLY A 1 82 ? -8.390 5.772 -6.218 1.00 91.88 82 GLY A CA 1
ATOM 653 C C . GLY A 1 82 ? -8.529 7.281 -6.427 1.00 91.88 82 GLY A C 1
ATOM 654 O O . GLY A 1 82 ? -8.765 7.713 -7.545 1.00 91.88 82 GLY A O 1
ATOM 655 N N . LEU A 1 83 ? -8.342 8.086 -5.376 1.00 91.81 83 LEU A N 1
ATOM 656 C CA . LEU A 1 83 ? -8.411 9.551 -5.469 1.00 91.81 83 LEU A CA 1
ATOM 657 C C . LEU A 1 83 ? -7.232 10.164 -6.238 1.00 91.81 83 LEU A C 1
ATOM 659 O O . LEU A 1 83 ? -7.391 11.204 -6.865 1.00 91.81 83 LEU A O 1
ATOM 663 N N . GLY A 1 84 ? -6.051 9.547 -6.170 1.00 88.50 84 GLY A N 1
ATOM 664 C CA . GLY A 1 84 ? -4.848 10.020 -6.859 1.00 88.50 84 GLY A CA 1
ATOM 665 C C . GLY A 1 84 ? -4.692 9.512 -8.294 1.00 88.50 84 GLY A C 1
ATOM 666 O O . GLY A 1 84 ? -3.688 9.825 -8.931 1.00 88.50 84 GLY A O 1
ATOM 667 N N . MET A 1 85 ? -5.623 8.696 -8.794 1.00 92.06 85 MET A N 1
ATOM 668 C CA . MET A 1 85 ? -5.539 8.112 -10.130 1.00 92.06 85 MET A CA 1
ATOM 669 C C . MET A 1 85 ? -6.201 9.045 -11.152 1.00 92.06 85 MET A C 1
ATOM 671 O O . MET A 1 85 ? -7.398 9.301 -11.038 1.00 92.06 85 MET A O 1
ATOM 675 N N . PRO A 1 86 ? -5.451 9.572 -12.137 1.00 85.94 86 PRO A N 1
ATOM 676 C CA . PRO A 1 86 ? -6.023 10.437 -13.160 1.00 85.94 86 PRO A CA 1
ATOM 677 C C . PRO A 1 86 ? -6.949 9.640 -14.083 1.00 85.94 86 PRO A C 1
ATOM 679 O O . PRO A 1 86 ? -6.654 8.493 -14.433 1.00 85.94 86 PRO A O 1
ATOM 682 N N . GLU A 1 87 ? -8.042 10.264 -14.519 1.00 86.44 87 GLU A N 1
ATOM 683 C CA . GLU A 1 87 ? -8.883 9.683 -15.561 1.00 86.44 87 GLU A CA 1
ATOM 684 C C . GLU A 1 87 ? -8.157 9.770 -16.904 1.00 86.44 87 GLU A C 1
ATOM 686 O O . GLU A 1 87 ? -7.743 10.840 -17.352 1.00 86.44 87 GLU A O 1
ATOM 691 N N . THR A 1 88 ? -7.954 8.613 -17.532 1.00 86.00 88 THR A N 1
ATOM 692 C CA . THR A 1 88 ? -7.333 8.530 -18.853 1.00 86.00 88 THR A CA 1
ATOM 693 C C . THR A 1 88 ? -8.432 8.512 -19.902 1.00 86.00 88 THR A C 1
ATOM 695 O O . THR A 1 88 ? -9.090 7.498 -20.119 1.00 86.00 88 THR A O 1
ATOM 698 N N . CYS A 1 89 ? -8.638 9.649 -20.559 1.00 86.50 89 CYS A N 1
ATOM 699 C CA . CYS A 1 89 ? -9.514 9.738 -21.721 1.00 86.50 89 CYS A CA 1
ATOM 700 C C . CYS A 1 89 ? -8.702 9.474 -22.990 1.00 86.50 89 CYS A C 1
ATOM 702 O O . CYS A 1 89 ? -7.567 9.939 -23.124 1.00 86.50 89 CYS A O 1
ATOM 704 N N . ARG A 1 90 ? -9.281 8.728 -23.935 1.00 85.25 90 ARG A N 1
ATOM 705 C CA . ARG A 1 90 ? -8.743 8.669 -25.296 1.00 85.25 90 ARG A CA 1
ATOM 706 C C . ARG A 1 90 ? -9.016 10.017 -25.956 1.00 85.25 90 ARG A C 1
ATOM 708 O O . ARG A 1 90 ? -10.120 10.537 -25.843 1.00 85.25 90 ARG A O 1
ATOM 715 N N . ILE A 1 91 ? -7.987 10.581 -26.570 1.00 77.94 91 ILE A N 1
ATOM 716 C CA . ILE A 1 91 ? -8.099 11.794 -27.374 1.00 77.94 91 ILE A CA 1
ATOM 717 C C . ILE A 1 91 ? -8.346 11.305 -28.798 1.00 77.94 91 ILE A C 1
ATOM 719 O O . ILE A 1 91 ? -7.501 10.580 -29.331 1.00 77.94 91 ILE A O 1
ATOM 723 N N . ASP A 1 92 ? -9.521 11.626 -29.335 1.00 73.38 92 ASP A N 1
ATOM 724 C CA . ASP A 1 92 ? -9.889 11.390 -30.735 1.00 73.38 92 ASP A CA 1
ATOM 725 C C . ASP A 1 92 ? -9.390 12.530 -31.637 1.00 73.38 92 ASP A C 1
ATOM 727 O O . ASP A 1 92 ? -9.350 13.693 -31.162 1.00 73.38 92 ASP A O 1
#

InterPro domains:
  IPR053172 Tn903 transposase-like [PTHR34631] (6-87)

Secondary structure (DSSP, 8-state):
---------TT--HHHHHHHHHHHHS--HHHHHHTTHHHHHHHHHHHHHHHHHH-SS----SHHHHHHHHHHHHHHHHHHHHHTPPP-----